Protein 2FUP (pdb70)

Solvent-accessible surface area: 7433 Å² total

Structure (mmCIF, N/CA/C/O backbone):
data_2FUP
#
_entry.id   2FUP
#
_cell.length_a   62.531
_cell.length_b   62.531
_cell.length_c   80.241
_cell.angle_alpha   90.000
_cell.angle_beta   90.000
_cell.angle_gamma   90.000
#
_symmetry.space_group_name_H-M   'P 43 21 2'
#
loop_
_entity.id
_entity.type
_entity.pdbx_description
1 polymer 'hypothetical protein PA3352'
2 non-polymer (4S)-2-METHYL-2,4-PENTANEDIOL
3 water water
#
loop_
_atom_site.group_PDB
_atom_site.id
_atom_site.type_symbol
_atom_site.label_atom_id
_atom_site.label_alt_id
_atom_site.label_comp_id
_atom_site.label_asym_id
_atom_site.label_entity_id
_atom_site.label_seq_id
_atom_site.pdbx_PDB_ins_code
_atom_site.Cartn_x
_atom_site.Cartn_y
_atom_site.Cartn_z
_atom_site.occupancy
_atom_site.B_iso_or_equiv
_atom_site.auth_seq_id
_atom_site.auth_comp_id
_atom_site.auth_asym_id
_atom_site.auth_atom_id
_atom_site.pdbx_PDB_model_num
ATOM 7 N N . PRO A 1 3 ? 40.108 75.442 40.796 1.00 40.29 2 PRO A N 1
ATOM 8 C CA . PRO A 1 3 ? 40.076 73.958 40.677 1.00 37.74 2 PRO A CA 1
ATOM 9 C C . PRO A 1 3 ? 41.221 73.408 39.836 1.00 31.55 2 PRO A C 1
ATOM 10 O O . PRO A 1 3 ? 41.333 73.803 38.666 1.00 33.49 2 PRO A O 1
ATOM 14 N N . ASP A 1 4 ? 42.102 72.587 40.457 1.00 25.70 3 ASP A N 1
ATOM 15 C CA . ASP A 1 4 ? 43.175 71.908 39.722 1.00 26.17 3 ASP A CA 1
ATOM 16 C C . ASP A 1 4 ? 43.533 70.509 40.257 1.00 24.18 3 ASP A C 1
ATOM 17 O O . ASP A 1 4 ? 44.675 70.081 40.165 1.00 26.49 3 ASP A O 1
ATOM 22 N N . SER A 1 5 ? 42.559 69.788 40.794 1.00 20.00 4 SER A N 1
ATOM 23 C CA . SER A 1 5 ? 42.803 68.418 41.180 1.00 20.04 4 SER A CA 1
ATOM 24 C C . SER A 1 5 ? 43.107 67.532 39.998 1.00 16.99 4 SER A C 1
ATOM 25 O O . SER A 1 5 ? 42.416 67.605 38.979 1.00 18.43 4 SER A O 1
ATOM 28 N N . PRO A 1 6 ? 44.126 66.679 40.155 1.00 16.64 5 PRO A N 1
ATOM 29 C CA . PRO A 1 6 ? 44.524 65.812 39.058 1.00 17.39 5 PRO A CA 1
ATOM 30 C C . PRO A 1 6 ? 43.626 64.611 38.855 1.00 19.26 5 PRO A C 1
ATOM 31 O O . PRO A 1 6 ? 43.859 63.846 37.886 1.00 18.00 5 PRO A O 1
ATOM 35 N N . THR A 1 7 ? 42.597 64.447 39.703 1.00 16.93 6 THR A N 1
ATOM 36 C CA . THR A 1 7 ? 41.906 63.131 39.669 1.00 16.46 6 THR A CA 1
ATOM 37 C C . THR A 1 7 ? 41.277 62.751 38.360 1.00 17.08 6 THR A C 1
ATOM 38 O O . THR A 1 7 ? 41.445 61.663 37.866 1.00 17.98 6 THR A O 1
ATOM 42 N N . LEU A 1 8 ? 40.514 63.651 37.752 1.00 16.62 7 LEU A N 1
ATOM 43 C CA . LEU A 1 8 ? 39.822 63.309 36.532 1.00 15.46 7 LEU A CA 1
ATOM 44 C C . LEU A 1 8 ? 40.799 62.993 35.416 1.00 17.05 7 LEU A C 1
ATOM 45 O O . LEU A 1 8 ? 40.609 61.992 34.667 1.00 17.37 7 LEU A O 1
ATOM 50 N N . LEU A 1 9 ? 41.827 63.822 35.276 1.00 17.68 8 LEU A N 1
ATOM 51 C CA . LEU A 1 9 ? 42.787 63.568 34.239 1.00 17.84 8 LEU A CA 1
ATOM 52 C C . LEU A 1 9 ? 43.517 62.257 34.472 1.00 18.01 8 LEU A C 1
ATOM 53 O O . LEU A 1 9 ? 43.785 61.521 33.523 1.00 19.71 8 LEU A O 1
ATOM 58 N N . ASP A 1 10 ? 43.788 61.912 35.720 1.00 17.75 9 ASP A N 1
ATOM 59 C CA . ASP A 1 10 ? 44.461 60.636 36.045 1.00 17.93 9 ASP A CA 1
ATOM 60 C C . ASP A 1 10 ? 43.569 59.494 35.644 1.00 20.38 9 ASP A C 1
ATOM 61 O O . ASP A 1 10 ? 44.038 58.493 35.101 1.00 18.97 9 ASP A O 1
ATOM 66 N N . LEU A 1 11 ? 42.266 59.621 35.895 1.00 18.31 10 LEU A N 1
ATOM 67 C CA . LEU A 1 11 ? 41.347 58.533 35.500 1.00 16.90 10 LEU A CA 1
ATOM 68 C C . LEU A 1 11 ? 41.311 58.336 34.007 1.00 18.03 10 LEU A C 1
ATOM 69 O O . LEU A 1 11 ? 41.271 57.218 33.505 1.00 19.35 10 LEU A O 1
ATOM 74 N N . PHE A 1 12 ? 41.306 59.419 33.260 1.00 17.42 11 PHE A N 1
ATOM 75 C CA . PHE A 1 12 ? 41.365 59.288 31.822 1.00 17.67 11 PHE A CA 1
ATOM 76 C C . PHE A 1 12 ? 42.672 58.645 31.400 1.00 20.46 11 PHE A C 1
ATOM 77 O O . PHE A 1 12 ? 42.656 57.793 30.510 1.00 19.37 11 PHE A O 1
ATOM 85 N N . ALA A 1 13 ? 43.794 59.083 31.961 1.00 19.39 12 ALA A N 1
ATOM 86 C CA . ALA A 1 13 ? 45.108 58.511 31.583 1.00 20.57 12 ALA A CA 1
ATOM 87 C C . ALA A 1 13 ? 45.125 57.015 31.876 1.00 19.72 12 ALA A C 1
ATOM 88 O O . ALA A 1 13 ? 45.564 56.219 31.061 1.00 20.37 12 ALA A O 1
ATOM 90 N N . GLU A 1 14 ? 44.674 56.627 33.046 1.00 18.62 13 GLU A N 1
ATOM 91 C CA . GLU A 1 14 ? 44.633 55.213 33.387 1.00 19.42 13 GLU A CA 1
ATOM 92 C C . GLU A 1 14 ? 43.753 54.427 32.427 1.00 20.16 13 GLU A C 1
ATOM 93 O O . GLU A 1 14 ? 44.130 53.362 31.940 1.00 19.12 13 GLU A O 1
ATOM 99 N N . ASP A 1 15 ? 42.602 54.987 32.083 1.00 18.07 14 ASP A N 1
ATOM 100 C CA A ASP A 1 15 ? 41.676 54.254 31.226 0.50 17.27 14 ASP A CA 1
ATOM 101 C CA B ASP A 1 15 ? 41.647 54.299 31.201 0.50 19.12 14 ASP A CA 1
ATOM 102 C C . ASP A 1 15 ? 42.153 54.157 29.792 1.00 18.28 14 ASP A C 1
ATOM 103 O O . ASP A 1 15 ? 41.897 53.146 29.129 1.00 19.40 14 ASP A O 1
ATOM 112 N N . ILE A 1 16 ? 42.848 55.168 29.279 1.00 17.64 15 ILE A N 1
ATOM 113 C CA . ILE A 1 16 ? 43.477 55.073 27.928 1.00 19.48 15 ILE A CA 1
ATOM 114 C C . ILE A 1 16 ? 44.478 53.881 27.912 1.00 18.56 15 ILE A C 1
ATOM 115 O O . ILE A 1 16 ? 44.513 53.081 26.986 1.00 19.78 15 ILE A O 1
ATOM 120 N N . GLY A 1 17 ? 45.259 53.762 28.976 1.00 18.84 16 GLY A N 1
ATOM 121 C CA . GLY A 1 17 ? 46.222 52.635 29.067 1.00 19.94 16 GLY A CA 1
ATOM 122 C C . GLY A 1 17 ? 45.448 51.343 29.080 1.00 18.93 16 GLY A C 1
ATOM 123 O O . GLY A 1 17 ? 45.840 50.396 28.401 1.00 20.67 16 GLY A O 1
ATOM 124 N N . HIS A 1 18 ? 44.415 51.255 29.919 1.00 18.25 17 HIS A N 1
ATOM 125 C CA A HIS A 1 18 ? 43.687 49.983 30.000 0.50 15.49 17 HIS A CA 1
ATOM 126 C CA B HIS A 1 18 ? 43.575 50.033 30.021 0.50 18.77 17 HIS A CA 1
ATOM 127 C C . HIS A 1 18 ? 42.938 49.665 28.696 1.00 17.06 17 HIS A C 1
ATOM 128 O O . HIS A 1 18 ? 42.866 48.497 28.319 1.00 18.67 17 HIS A O 1
ATOM 141 N N . ALA A 1 19 ? 42.367 50.665 28.031 1.00 17.20 18 ALA A N 1
ATOM 142 C CA . ALA A 1 19 ? 41.677 50.443 26.777 1.00 16.91 18 ALA A CA 1
ATOM 143 C C . ALA A 1 19 ? 42.645 50.018 25.689 1.00 18.66 18 ALA A C 1
ATOM 144 O O . ALA A 1 19 ? 42.338 49.165 24.892 1.00 18.75 18 ALA A O 1
ATOM 146 N N . ASN A 1 20 ? 43.825 50.622 25.643 1.00 17.35 19 ASN A N 1
ATOM 147 C CA . ASN A 1 20 ? 44.841 50.134 24.699 1.00 18.65 19 ASN A CA 1
ATOM 148 C C . ASN A 1 20 ? 45.202 48.660 24.985 1.00 18.52 19 ASN A C 1
ATOM 149 O O . ASN A 1 20 ? 45.304 47.871 24.045 1.00 20.23 19 ASN A O 1
ATOM 154 N N . GLN A 1 21 ? 45.390 48.321 26.256 1.00 18.70 20 GLN A N 1
ATOM 155 C CA . GLN A 1 21 ? 45.745 46.959 26.572 1.00 17.78 20 GLN A CA 1
ATOM 156 C C . GLN A 1 21 ? 44.593 46.027 26.175 1.00 17.82 20 GLN A C 1
ATOM 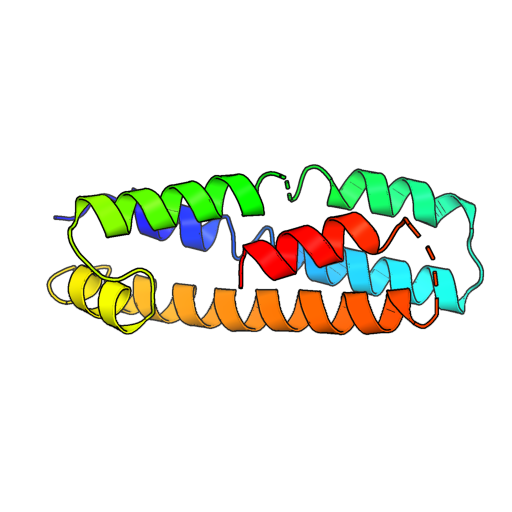157 O O . GLN A 1 21 ? 44.816 44.919 25.670 1.00 18.68 20 GLN A O 1
ATOM 168 N N . LEU A 1 22 ? 43.357 46.439 26.450 1.00 16.11 21 LEU A N 1
ATOM 169 C CA . LEU A 1 22 ? 42.182 45.613 26.086 1.00 16.76 21 LEU A CA 1
ATOM 170 C C . LEU A 1 22 ? 42.132 45.369 24.569 1.00 15.88 21 LEU A C 1
ATOM 171 O O . LEU A 1 22 ? 41.973 44.256 24.103 1.00 17.64 21 LEU A O 1
ATOM 176 N N . LEU A 1 23 ? 42.333 46.451 23.806 1.00 16.70 22 LEU A N 1
ATOM 177 C CA . LEU A 1 23 ? 42.289 46.330 22.350 1.00 15.93 22 LEU A CA 1
ATOM 178 C C . LEU A 1 23 ? 43.347 45.319 21.882 1.00 16.59 22 LEU A C 1
ATOM 179 O O . LEU A 1 23 ? 43.106 44.523 20.982 1.00 16.96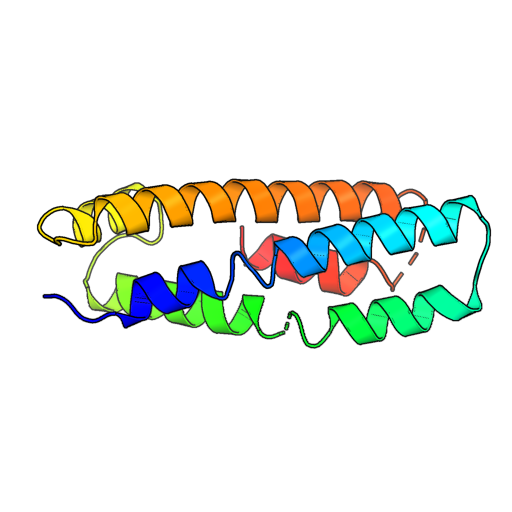 22 LEU A O 1
ATOM 184 N N . GLN A 1 24 ? 44.557 45.416 22.433 1.00 16.38 23 GLN A N 1
ATOM 185 C CA . GLN A 1 24 ? 45.614 44.487 22.078 1.00 15.36 23 GLN A CA 1
ATOM 186 C C . GLN A 1 24 ? 45.258 43.008 22.417 1.00 15.24 23 GLN A C 1
ATOM 187 O O . GLN A 1 24 ? 45.486 42.083 21.645 1.00 16.29 23 GLN A O 1
ATOM 193 N N . LEU A 1 25 ? 44.664 42.815 23.614 1.00 15.78 24 LEU A N 1
ATOM 194 C CA . LEU A 1 25 ? 44.209 41.471 23.966 1.00 16.72 24 LEU A CA 1
ATOM 195 C C . LEU A 1 25 ? 43.094 40.952 23.053 1.00 15.00 24 LEU A C 1
ATOM 196 O O . LEU A 1 25 ? 43.026 39.761 22.744 1.00 16.56 24 LEU A O 1
ATOM 201 N N . VAL A 1 26 ? 42.187 41.850 22.660 1.00 15.80 25 VAL A N 1
ATOM 202 C CA . VAL A 1 26 ? 41.155 41.431 21.697 1.00 15.09 25 VAL A CA 1
ATOM 203 C C . VAL A 1 26 ? 41.736 41.063 20.315 1.00 15.37 25 VAL A C 1
ATOM 204 O O . VAL A 1 26 ? 41.328 40.087 19.655 1.00 15.62 25 VAL A O 1
ATOM 208 N N . ASP A 1 27 ? 42.753 41.785 19.885 1.00 16.26 26 ASP A N 1
ATOM 209 C CA . ASP A 1 27 ? 43.435 41.453 18.644 1.00 16.25 26 ASP A CA 1
ATOM 210 C C . ASP A 1 27 ? 44.206 40.127 18.814 1.00 16.81 26 ASP A C 1
ATOM 211 O O . ASP A 1 27 ? 44.283 39.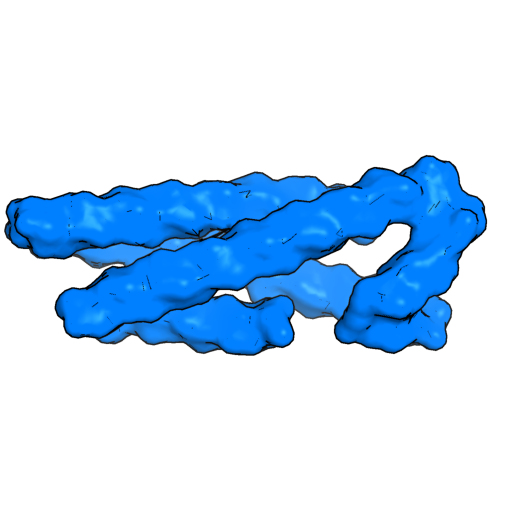275 17.894 1.00 15.86 26 ASP A O 1
ATOM 216 N N . GLU A 1 28 ? 44.813 39.924 19.995 1.00 16.03 27 GLU A N 1
ATOM 217 C CA . GLU A 1 28 ? 45.551 38.705 20.255 1.00 15.13 27 GLU A CA 1
ATOM 218 C C . GLU A 1 28 ? 44.551 37.506 20.175 1.00 14.63 27 GLU A C 1
ATOM 219 O O . GLU A 1 28 ? 44.849 36.415 19.677 1.00 13.79 27 GLU A O 1
ATOM 225 N N . GLU A 1 29 ? 43.372 37.719 20.766 1.00 14.66 28 GLU A N 1
ATOM 226 C CA . GLU A 1 29 ? 42.331 36.711 20.691 1.00 16.50 28 GLU A CA 1
ATOM 227 C C . GLU A 1 29 ? 41.846 36.403 19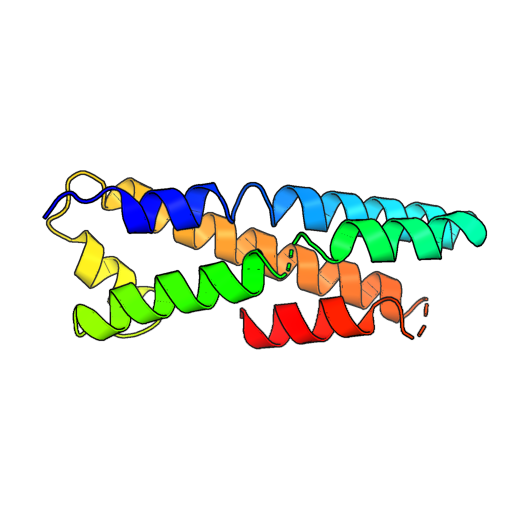.242 1.00 14.38 28 GLU A C 1
ATOM 228 O O . GLU A 1 29 ? 41.653 35.269 18.883 1.00 15.19 28 GLU A O 1
ATOM 234 N N . PHE A 1 30 ? 41.694 37.431 18.439 1.00 14.86 29 PHE A N 1
ATOM 235 C CA . PHE A 1 30 ? 41.403 37.275 17.007 1.00 15.56 29 PHE A CA 1
ATOM 236 C C . PHE A 1 30 ? 42.444 36.377 16.358 1.00 15.27 29 PHE A C 1
ATOM 237 O O . PHE A 1 30 ? 42.119 35.413 15.618 1.00 16.18 29 PHE A O 1
ATOM 245 N N . GLN A 1 31 ? 43.718 36.645 16.655 1.00 14.36 30 GLN A N 1
ATOM 246 C CA . GLN A 1 31 ? 44.774 35.813 16.058 1.00 15.11 30 GLN A CA 1
ATOM 247 C C . GLN A 1 31 ? 44.673 34.356 16.490 1.00 15.90 30 GLN A C 1
ATOM 248 O O . GLN A 1 31 ? 44.851 33.392 15.744 1.00 18.07 30 GLN A O 1
ATOM 254 N N . ALA A 1 32 ? 44.439 34.184 17.789 1.00 14.73 31 ALA A N 1
ATOM 255 C CA . ALA A 1 32 ? 44.243 32.851 18.310 1.00 15.32 31 ALA A CA 1
ATOM 256 C C . ALA A 1 32 ? 43.086 32.135 17.649 1.00 17.26 31 ALA A C 1
ATOM 257 O O . ALA A 1 32 ? 43.193 30.949 17.370 1.00 16.61 31 ALA A O 1
ATOM 259 N N . LEU A 1 33 ? 41.953 32.821 17.509 1.00 16.46 32 LEU A N 1
ATOM 260 C CA . LEU A 1 33 ? 40.793 32.222 16.830 1.00 19.92 32 LEU A CA 1
ATOM 261 C C . LEU A 1 33 ? 41.112 31.814 15.403 1.00 19.50 32 LEU A C 1
ATOM 262 O O . LEU A 1 33 ? 40.731 30.709 14.958 1.00 20.57 32 LEU A O 1
ATOM 267 N N . GLU A 1 34 ? 41.774 32.712 14.664 1.00 20.05 33 GLU A N 1
ATOM 268 C CA . GLU A 1 34 ? 42.178 32.403 13.264 1.00 21.60 33 GLU A CA 1
ATOM 269 C C . GLU A 1 34 ? 43.057 31.183 13.214 1.00 19.01 33 GLU A C 1
ATOM 270 O O . GLU A 1 34 ? 42.997 30.368 12.266 1.00 22.47 33 GLU A O 1
ATOM 276 N N . ARG A 1 35 ? 43.906 31.030 14.220 1.00 15.95 34 ARG A N 1
ATOM 277 C CA . ARG A 1 35 ? 44.884 29.987 14.197 1.00 15.04 34 ARG A CA 1
ATOM 278 C C . ARG A 1 35 ? 44.437 28.759 14.931 1.00 18.36 34 ARG A C 1
ATOM 279 O O . ARG A 1 35 ? 45.218 27.810 15.067 1.00 20.80 34 ARG A O 1
ATOM 287 N N . ARG A 1 36 ? 43.203 28.784 15.419 1.00 18.29 35 ARG A N 1
ATOM 288 C CA . ARG A 1 36 ? 42.646 27.613 16.115 1.00 22.33 35 ARG A CA 1
ATOM 289 C C . ARG A 1 36 ? 43.441 27.166 17.343 1.00 23.57 35 ARG A C 1
ATOM 290 O O . ARG A 1 36 ? 43.577 25.987 17.615 1.00 21.62 35 ARG A O 1
ATOM 293 N N . GLU A 1 37 ? 43.941 28.159 18.097 1.00 20.31 36 GLU A N 1
ATOM 294 C CA . GLU A 1 37 ? 44.667 27.932 19.356 1.00 21.03 36 GLU A CA 1
ATOM 295 C C . GLU A 1 37 ? 43.674 28.011 20.495 1.00 19.51 36 GLU A C 1
ATOM 296 O O . GLU A 1 37 ? 43.410 29.108 21.031 1.00 23.26 36 GLU A O 1
ATOM 302 N N . LEU A 1 38 ? 43.161 26.880 20.936 1.00 22.39 37 LEU A N 1
ATOM 303 C CA . LEU A 1 38 ? 42.112 26.868 21.960 1.00 24.87 37 LEU A CA 1
ATOM 304 C C . LEU A 1 38 ? 42.614 27.184 23.362 1.00 21.53 37 LEU A C 1
ATOM 305 O O . LEU A 1 38 ? 42.007 27.979 24.066 1.00 22.41 37 LEU A O 1
ATOM 308 N N . PRO A 1 39 ? 43.738 26.571 23.777 1.00 19.82 38 PRO A N 1
ATOM 309 C CA . PRO A 1 39 ? 44.111 26.791 25.202 1.00 20.83 38 PRO A CA 1
ATOM 310 C C . PRO A 1 39 ? 44.346 28.220 25.625 1.00 18.59 38 PRO A C 1
ATOM 311 O O . PRO A 1 39 ? 44.043 28.596 26.762 1.00 21.09 38 PRO A O 1
ATOM 315 N N . VAL A 1 40 ? 44.817 29.063 24.701 1.00 17.57 39 VAL A N 1
ATOM 316 C CA . VAL A 1 40 ? 45.124 30.432 25.033 1.00 16.04 39 VAL A CA 1
ATOM 317 C C . VAL A 1 40 ? 43.900 31.274 25.242 1.00 15.44 39 VAL A C 1
ATOM 318 O O . VAL A 1 40 ? 43.949 32.301 25.870 1.00 16.86 39 VAL A O 1
ATOM 322 N N . LEU A 1 41 ? 42.789 30.812 24.668 1.00 17.40 40 LEU A N 1
ATOM 323 C CA . LEU A 1 41 ? 41.581 31.658 24.758 1.00 16.79 40 LEU A CA 1
ATOM 324 C C . LEU A 1 41 ? 41.148 31.874 26.206 1.00 16.74 40 LEU A C 1
ATOM 325 O O . LEU A 1 41 ? 40.774 33.010 26.567 1.00 17.41 40 LEU A O 1
ATOM 330 N N . GLN A 1 42 ? 41.216 30.821 27.030 1.00 17.02 41 GLN A N 1
ATOM 331 C CA . GLN A 1 42 ? 40.901 30.992 28.458 1.00 19.53 41 GLN A CA 1
ATOM 332 C C . GLN A 1 42 ? 41.820 31.974 29.159 1.00 18.74 41 GLN A C 1
ATOM 333 O O . GLN A 1 42 ? 41.398 32.758 30.013 1.00 18.50 41 GLN A O 1
ATOM 339 N N . GLN A 1 43 ? 43.104 31.933 28.794 1.00 17.23 42 GLN A N 1
ATOM 340 C CA . GLN A 1 43 ? 44.092 32.801 29.420 1.00 17.12 42 GLN A CA 1
ATOM 341 C C . GLN A 1 43 ? 43.904 34.263 29.032 1.00 18.11 42 GLN A C 1
ATOM 342 O O . GLN A 1 43 ? 44.095 35.186 29.819 1.00 18.32 42 GLN A O 1
ATOM 348 N N . LEU A 1 44 ? 43.522 34.484 27.772 1.00 16.36 43 LEU A N 1
ATOM 349 C CA . LEU A 1 44 ? 43.216 35.830 27.307 1.00 15.25 43 LEU A CA 1
ATOM 350 C C . LEU A 1 44 ? 41.977 36.398 27.990 1.00 18.90 43 LEU A C 1
ATOM 351 O O . LEU A 1 44 ? 41.940 37.582 28.341 1.00 20.29 43 LEU A O 1
ATOM 356 N N . LEU A 1 45 ? 40.988 35.547 28.184 1.00 19.20 44 LEU A N 1
ATOM 357 C CA . LEU A 1 45 ? 39.801 35.978 29.027 1.00 21.32 44 LEU A CA 1
ATOM 358 C C . LEU A 1 45 ? 40.266 36.411 30.419 1.00 23.12 44 LEU A C 1
ATOM 359 O O . LEU A 1 45 ? 39.782 37.397 30.957 1.00 23.21 44 LEU A O 1
ATOM 364 N N . GLY A 1 46 ? 41.181 35.658 31.015 1.00 21.52 45 GLY A N 1
ATOM 365 C CA . GLY A 1 46 ? 41.680 35.954 32.368 1.00 22.18 45 GLY A CA 1
ATOM 366 C C . GLY A 1 46 ? 42.451 37.258 32.359 1.00 25.33 45 GLY A C 1
ATOM 367 O O . GLY A 1 46 ? 42.399 38.015 33.300 1.00 27.42 45 GLY A O 1
ATOM 368 N N . ALA A 1 47 ? 43.159 37.531 31.282 1.00 24.16 46 ALA A N 1
ATOM 369 C CA . ALA A 1 47 ? 43.889 38.770 31.175 1.00 23.81 46 ALA A CA 1
ATOM 370 C C . ALA A 1 47 ? 42.967 39.984 31.003 1.00 27.27 46 ALA A C 1
ATOM 371 O O . ALA A 1 47 ? 43.309 41.107 31.422 1.00 29.18 46 ALA A O 1
ATOM 373 N N . LYS A 1 48 ? 41.827 39.794 30.327 1.00 24.50 47 LYS A N 1
ATOM 374 C CA . LYS A 1 48 ? 40.868 40.894 30.061 1.00 25.45 47 LYS A CA 1
ATOM 375 C C . LYS A 1 48 ? 40.114 41.271 31.319 1.00 33.34 47 LYS A C 1
ATOM 376 O O . LYS A 1 48 ? 39.671 42.422 31.390 1.00 31.98 47 LYS A O 1
ATOM 382 N N . GLN A 1 49 ? 39.964 40.317 32.267 1.00 32.47 48 GLN A N 1
ATOM 383 C CA . GLN A 1 49 ? 39.140 40.538 33.488 1.00 35.11 48 GLN A CA 1
ATOM 384 C C . GLN A 1 49 ? 39.564 41.755 34.298 1.00 32.15 48 GLN A C 1
ATOM 385 O O . GLN A 1 49 ? 38.756 42.668 34.502 1.00 35.20 48 GLN A O 1
ATOM 391 N N . PRO A 1 50 ? 40.809 41.798 34.760 1.00 31.52 49 PRO A N 1
ATOM 392 C CA . PRO A 1 50 ? 41.143 42.986 35.561 1.00 32.74 49 PRO A CA 1
ATOM 393 C C . PRO A 1 50 ? 40.986 44.305 34.799 1.00 33.86 49 PRO A C 1
ATOM 394 O O . PRO A 1 50 ? 40.760 45.346 35.412 1.00 32.38 49 PRO A O 1
ATOM 398 N N . LEU A 1 51 ? 41.117 44.281 33.480 1.00 29.12 50 LEU A N 1
ATOM 399 C CA . LEU A 1 51 ? 41.019 45.516 32.719 1.00 25.86 50 LEU A CA 1
ATOM 400 C C . LEU A 1 51 ? 39.588 45.995 32.665 1.00 27.85 50 LEU A C 1
ATOM 401 O O . LEU A 1 51 ? 39.302 47.188 32.714 1.00 25.06 50 LEU A O 1
ATOM 414 N N . GLN A 1 53 ? 37.201 45.319 34.734 1.00 28.64 52 GLN A N 1
ATOM 415 C CA . GLN A 1 53 ? 36.850 45.787 36.098 1.00 25.52 52 GLN A CA 1
ATOM 416 C C . GLN A 1 53 ? 37.352 47.205 36.328 1.00 25.58 52 GLN A C 1
ATOM 417 O O . GLN A 1 53 ? 36.612 48.088 36.870 1.00 22.66 52 GLN A O 1
ATOM 419 N N . GLN A 1 54 ? 38.604 47.448 35.959 1.00 23.06 53 GLN A N 1
ATOM 420 C CA . GLN A 1 54 ? 39.187 48.754 36.124 1.00 22.94 53 GLN A CA 1
ATOM 421 C C . GLN A 1 54 ? 38.457 49.744 35.248 1.00 21.73 53 GLN A C 1
ATOM 422 O O . GLN A 1 54 ? 38.173 50.880 35.672 1.00 22.33 53 GLN A O 1
ATOM 428 N N . LEU A 1 55 ? 38.172 49.409 33.993 1.00 20.81 54 LEU A N 1
ATOM 429 C CA . LEU A 1 55 ? 37.423 50.349 33.142 1.00 19.73 54 LEU A CA 1
ATOM 430 C C . LEU A 1 55 ? 36.002 50.708 33.696 1.00 17.94 54 LEU A C 1
ATOM 431 O O . LEU A 1 55 ? 35.538 51.850 33.615 1.00 21.48 54 LEU A O 1
ATOM 436 N N . GLU A 1 56 ? 35.339 49.680 34.220 1.00 21.39 55 GLU A N 1
ATOM 437 C CA . GLU A 1 56 ? 34.004 49.856 34.822 1.00 22.97 55 GLU A CA 1
ATOM 438 C C . GLU A 1 56 ? 34.087 50.814 36.036 1.00 17.47 55 GLU A C 1
ATOM 439 O O . GLU A 1 56 ? 33.314 51.774 36.138 1.00 19.71 55 GLU A O 1
ATOM 445 N N . ARG A 1 57 ? 34.996 50.486 36.920 1.00 18.97 56 ARG A N 1
ATOM 446 C CA . ARG A 1 57 ? 35.198 51.311 38.141 1.00 15.67 56 ARG A CA 1
ATOM 447 C C . ARG A 1 57 ? 35.608 52.728 37.760 1.00 17.69 56 ARG A C 1
ATOM 448 O O . ARG A 1 57 ? 35.076 53.754 38.269 1.00 18.82 56 ARG A O 1
ATOM 456 N N . ASN A 1 58 ? 36.515 52.872 36.814 1.00 17.23 57 ASN A N 1
ATOM 457 C CA . ASN A 1 58 ? 36.997 54.179 36.503 1.00 16.93 57 ASN A CA 1
ATOM 458 C C . ASN A 1 58 ? 35.898 54.952 35.761 1.00 18.91 57 ASN A C 1
ATOM 459 O O . ASN A 1 58 ? 35.793 56.180 35.947 1.00 19.71 57 ASN A O 1
ATOM 464 N N . GLY A 1 59 ? 35.049 54.290 34.942 1.00 17.80 58 GLY A N 1
ATOM 465 C CA . GLY A 1 59 ? 33.940 55.005 34.391 1.00 20.81 58 GLY A CA 1
ATOM 466 C C . GLY A 1 59 ? 33.005 55.577 35.415 1.00 17.20 58 GLY A C 1
ATOM 467 O O . GLY A 1 59 ? 32.460 56.670 35.242 1.00 18.70 58 GLY A O 1
ATOM 468 N N . ARG A 1 60 ? 32.751 54.754 36.424 1.00 17.10 59 ARG A N 1
ATOM 469 C CA . ARG A 1 60 ? 31.877 55.193 37.528 1.00 16.51 59 ARG A CA 1
ATOM 470 C C . ARG A 1 60 ? 32.503 56.347 38.274 1.00 16.54 59 ARG A C 1
ATOM 471 O O . ARG A 1 60 ? 31.770 57.222 38.777 1.00 16.75 59 ARG A O 1
ATOM 479 N N . ALA A 1 61 ? 33.825 56.352 38.391 1.00 17.22 60 ALA A N 1
ATOM 480 C CA . ALA A 1 61 ? 34.544 57.447 39.085 1.00 15.64 60 ALA A CA 1
ATOM 481 C C . ALA A 1 61 ? 34.403 58.723 38.285 1.00 16.82 60 ALA A C 1
ATOM 482 O O . ALA A 1 61 ? 34.089 59.787 38.831 1.00 18.43 60 ALA A O 1
ATOM 484 N N . ARG A 1 62 ? 34.674 58.640 36.964 1.00 17.34 61 ARG A N 1
ATOM 485 C CA . ARG A 1 62 ? 34.553 59.845 36.135 1.00 19.28 61 ARG A CA 1
ATOM 486 C C . ARG A 1 62 ? 33.123 60.396 36.162 1.00 16.90 61 ARG A C 1
ATOM 487 O O . ARG A 1 62 ? 32.880 61.624 36.240 1.00 18.51 61 ARG A O 1
ATOM 501 N N . ALA A 1 63 ? 32.139 59.485 36.089 1.00 18.20 62 ALA A N 1
ATOM 502 C CA . ALA A 1 63 ? 30.728 59.908 36.101 1.00 17.62 62 ALA A CA 1
ATOM 503 C C . ALA A 1 63 ? 30.411 60.629 37.423 1.00 17.34 62 ALA A C 1
ATOM 504 O O . ALA A 1 63 ? 29.685 61.649 37.433 1.00 19.31 62 ALA A O 1
ATOM 506 N N . GLU A 1 64 ? 30.937 60.092 38.557 1.00 16.69 63 GLU A N 1
ATOM 507 C CA . GLU A 1 64 ? 30.671 60.696 39.851 1.00 16.34 63 GLU A CA 1
ATOM 508 C C . GLU A 1 64 ? 31.287 62.090 39.979 1.00 16.34 63 GLU A C 1
ATOM 509 O O . GLU A 1 64 ? 30.669 63.012 40.517 1.00 17.76 63 GLU A O 1
ATOM 515 N N . ILE A 1 65 ? 32.488 62.274 39.433 1.00 16.87 64 ILE A N 1
ATOM 516 C CA . ILE A 1 65 ? 33.115 63.563 39.472 1.00 17.41 64 ILE A CA 1
ATOM 517 C C . ILE A 1 65 ? 32.239 64.550 38.697 1.00 16.69 64 ILE A C 1
ATOM 518 O O . ILE A 1 65 ? 32.007 65.696 39.146 1.00 18.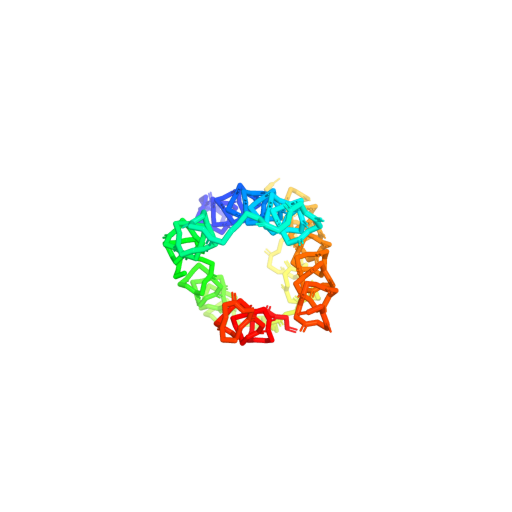87 64 ILE A O 1
ATOM 523 N N . LEU A 1 66 ? 31.827 64.193 37.483 1.00 18.50 65 LEU A N 1
ATOM 524 C CA . LEU A 1 66 ? 31.027 65.125 36.703 1.00 17.61 65 LEU A CA 1
ATOM 525 C C . LEU A 1 66 ? 29.662 65.392 37.342 1.00 17.71 65 LEU A C 1
ATOM 526 O O . LEU A 1 66 ? 29.203 66.551 37.378 1.00 18.80 65 LEU A O 1
ATOM 531 N N . ARG A 1 67 ? 29.030 64.349 37.877 1.00 18.30 66 ARG A N 1
ATOM 532 C CA . ARG A 1 67 ? 27.747 64.538 38.513 1.00 17.86 66 ARG A CA 1
ATOM 533 C C . ARG A 1 67 ? 27.811 65.495 39.714 1.00 17.74 66 ARG A C 1
ATOM 534 O O . ARG A 1 67 ? 26.954 66.372 39.859 1.00 19.98 66 ARG A O 1
ATOM 542 N N . GLU A 1 68 ? 28.851 65.341 40.532 1.00 17.50 67 GLU A N 1
ATOM 543 C CA . GLU A 1 68 ? 29.019 66.185 41.696 1.00 18.70 67 GLU A CA 1
ATOM 544 C C . GLU A 1 68 ? 29.316 67.598 41.280 1.00 20.63 67 GLU A C 1
ATOM 545 O O . GLU A 1 68 ? 28.954 68.538 42.002 1.00 21.03 67 GLU A O 1
ATOM 551 N N . ALA A 1 69 ? 29.922 67.810 40.109 1.00 19.14 68 ALA A N 1
ATOM 552 C CA . ALA A 1 69 ? 30.213 69.169 39.605 1.00 19.73 68 ALA A CA 1
ATOM 553 C C . ALA A 1 69 ? 28.942 69.760 38.991 1.00 20.69 68 ALA A C 1
ATOM 554 O O . ALA A 1 69 ? 28.965 70.909 38.582 1.00 25.74 68 ALA A O 1
ATOM 556 N N . GLY A 1 70 ? 27.887 68.999 38.858 1.00 20.44 69 GLY A N 1
ATOM 557 C CA . GLY A 1 70 ? 26.633 69.503 38.329 1.00 20.11 69 GLY A CA 1
ATOM 558 C C . GLY A 1 70 ? 26.588 69.638 36.836 1.00 25.29 69 GLY A C 1
ATOM 559 O O . GLY A 1 70 ? 25.803 70.445 36.329 1.00 24.62 69 GLY A O 1
ATOM 560 N N . VAL A 1 71 ? 27.443 68.879 36.137 1.00 21.92 70 VAL A N 1
ATOM 561 C CA . VAL A 1 71 ? 27.438 68.884 34.686 1.00 19.82 70 VAL A CA 1
ATOM 562 C C . VAL A 1 71 ? 26.915 67.564 34.079 1.00 21.29 70 VAL A C 1
ATOM 563 O O . VAL A 1 71 ? 26.881 66.528 34.734 1.00 22.25 70 VAL A O 1
ATOM 567 N N . SER A 1 72 ? 26.497 67.581 32.798 1.00 20.59 71 SER A N 1
ATOM 568 C CA . SER A 1 72 ? 25.976 66.405 32.143 1.00 21.91 71 SER A CA 1
ATOM 569 C C . SER A 1 72 ? 27.064 65.388 31.866 1.00 18.38 71 SER A C 1
ATOM 570 O O . SER A 1 72 ? 28.231 65.725 31.757 1.00 18.27 71 SER A O 1
ATOM 573 N N . LEU A 1 73 ? 26.682 64.104 31.756 1.00 20.02 72 LEU A N 1
ATOM 574 C CA . LEU A 1 73 ? 27.643 63.003 31.654 1.00 21.47 72 LEU A CA 1
ATOM 575 C C . LEU A 1 73 ? 27.869 62.730 30.182 1.00 21.94 72 LEU A C 1
ATOM 576 O O . LEU A 1 73 ? 27.418 61.733 29.631 1.00 23.53 72 LEU A O 1
ATOM 581 N N . ASP A 1 74 ? 28.473 63.721 29.541 1.00 19.76 73 ASP A N 1
ATOM 582 C CA . ASP A 1 74 ? 28.684 63.678 28.100 1.00 18.77 73 ASP A CA 1
ATOM 583 C C . ASP A 1 74 ? 29.762 64.733 27.779 1.00 19.14 73 ASP A C 1
ATOM 584 O O . ASP A 1 74 ? 30.293 65.382 28.669 1.00 18.46 73 ASP A O 1
ATOM 589 N N . ARG A 1 75 ? 30.093 64.883 26.493 1.00 19.09 74 ARG A N 1
ATOM 590 C CA . ARG A 1 75 ? 31.198 65.747 26.121 1.00 18.68 74 ARG A CA 1
ATOM 591 C C . ARG A 1 75 ? 30.892 67.229 26.431 1.00 18.61 74 ARG A C 1
ATOM 592 O O . ARG A 1 75 ? 31.777 67.974 26.821 1.00 20.32 74 ARG A O 1
ATOM 600 N N . GLU A 1 76 ? 29.654 67.641 26.301 1.00 18.81 75 GLU A N 1
ATOM 601 C CA . GLU A 1 76 ? 29.337 68.986 26.654 1.00 18.85 75 GLU A CA 1
ATOM 602 C C . GLU A 1 76 ? 29.541 69.261 28.162 1.00 17.18 75 GLU A C 1
ATOM 603 O O . GLU A 1 76 ? 29.976 70.346 28.522 1.00 20.31 75 GLU A O 1
ATOM 609 N N . GLY A 1 77 ? 29.180 68.297 29.018 1.00 17.03 76 GLY A N 1
ATOM 610 C CA . GLY A 1 77 ? 29.424 68.409 30.448 1.00 18.86 76 GLY A CA 1
ATOM 611 C C . GLY A 1 77 ? 30.899 68.444 30.767 1.00 19.83 76 GLY A C 1
ATOM 612 O O . GLY A 1 77 ? 31.379 69.291 31.568 1.00 20.13 76 GLY A O 1
ATOM 613 N N . LEU A 1 78 ? 31.654 67.532 30.145 1.00 18.13 77 LEU A N 1
ATOM 614 C CA . LEU A 1 78 ? 33.120 67.562 30.334 1.00 17.65 77 LEU A CA 1
ATOM 615 C C . LEU A 1 78 ? 33.656 68.914 29.915 1.00 19.31 77 LEU A C 1
ATOM 616 O O . LEU A 1 78 ? 34.556 69.438 30.587 1.00 20.34 77 LEU A O 1
ATOM 621 N N . ALA A 1 79 ? 33.208 69.417 28.770 1.00 18.88 78 ALA A N 1
ATOM 622 C CA . ALA A 1 79 ? 33.694 70.733 28.328 1.00 18.43 78 ALA A CA 1
ATOM 623 C C . ALA A 1 79 ? 33.385 71.847 29.276 1.00 19.56 78 ALA A C 1
ATOM 624 O O . ALA A 1 79 ? 34.197 72.783 29.506 1.00 20.47 78 ALA A O 1
ATOM 626 N N . ARG A 1 80 ? 32.217 71.802 29.894 1.00 18.59 79 ARG A N 1
ATOM 627 C CA . ARG A 1 80 ? 31.885 72.774 30.933 1.00 19.70 79 ARG A CA 1
ATOM 628 C C . ARG A 1 80 ? 32.789 72.662 32.160 1.00 20.48 79 ARG A C 1
ATOM 629 O O . ARG A 1 80 ? 33.267 73.633 32.711 1.00 22.30 79 ARG A O 1
ATOM 637 N N . TYR A 1 81 ? 33.008 71.423 32.573 1.00 19.69 80 TYR A N 1
ATOM 638 C CA . TYR A 1 81 ? 33.941 71.173 33.664 1.00 20.45 80 TYR A CA 1
ATOM 639 C C . TYR A 1 81 ? 35.337 71.726 33.348 1.00 20.43 80 TYR A C 1
ATOM 640 O O . TYR A 1 81 ? 36.004 72.276 34.227 1.00 21.69 80 TYR A O 1
ATOM 649 N N . ALA A 1 82 ? 35.773 71.505 32.129 1.00 19.31 81 ALA A N 1
ATOM 650 C CA . ALA A 1 82 ? 37.110 71.842 31.676 1.00 18.32 81 ALA A CA 1
ATOM 651 C C . ALA A 1 82 ? 37.365 73.332 31.437 1.00 21.62 81 ALA A C 1
ATOM 652 O O . ALA A 1 82 ? 38.531 73.759 31.356 1.00 22.14 81 ALA A O 1
ATOM 654 N N . ARG A 1 83 ? 36.286 74.065 31.217 1.00 22.48 82 ARG A N 1
ATOM 655 C CA . ARG A 1 83 ? 36.359 75.395 30.615 1.00 26.29 82 ARG A CA 1
ATOM 656 C C . ARG A 1 83 ? 37.386 76.302 31.271 1.00 22.36 82 ARG A C 1
ATOM 657 O O . ARG A 1 83 ? 38.138 76.972 30.546 1.00 26.08 82 ARG A O 1
ATOM 662 N N . GLU A 1 84 ? 37.372 76.388 32.584 1.00 23.01 83 GLU A N 1
ATOM 663 C CA . GLU A 1 84 ? 38.299 77.295 33.284 1.00 24.09 83 GLU A CA 1
ATOM 664 C C . GLU A 1 84 ? 39.512 76.573 33.897 1.00 26.05 83 GLU A C 1
ATOM 665 O O . GLU A 1 84 ? 40.220 77.149 34.755 1.00 28.59 83 GLU A O 1
ATOM 669 N N . ARG A 1 85 ? 39.753 75.320 33.513 1.00 20.52 84 ARG A N 1
ATOM 670 C CA . ARG A 1 85 ? 40.850 74.560 34.110 1.00 18.60 84 ARG A CA 1
ATOM 671 C C . ARG A 1 85 ? 42.065 74.579 33.199 1.00 18.03 84 ARG A C 1
ATOM 672 O O . ARG A 1 85 ? 41.953 74.447 31.972 1.00 18.74 84 ARG A O 1
ATOM 680 N N . ALA A 1 86 ? 43.240 74.723 33.824 1.00 18.11 85 ALA A N 1
ATOM 681 C CA . ALA A 1 86 ? 44.486 74.667 33.094 1.00 19.10 85 ALA A CA 1
ATOM 682 C C . ALA A 1 86 ? 44.651 73.334 32.390 1.00 20.07 85 ALA A C 1
ATOM 683 O O . ALA A 1 86 ? 45.243 73.320 31.316 1.00 20.57 85 ALA A O 1
ATOM 685 N N . ASP A 1 87 ? 44.092 72.257 32.946 1.00 17.40 86 ASP A N 1
ATOM 686 C CA . ASP A 1 87 ? 44.236 70.950 32.376 1.00 18.17 86 ASP A CA 1
ATOM 687 C C . ASP A 1 87 ? 43.075 70.652 31.410 1.00 19.99 86 ASP A C 1
ATOM 688 O O . ASP A 1 87 ? 42.939 69.539 30.925 1.00 18.13 86 ASP A O 1
ATOM 693 N N . GLY A 1 88 ? 42.247 71.646 31.101 1.00 17.99 87 GLY A N 1
ATOM 694 C CA . GLY A 1 88 ? 40.994 71.406 30.384 1.00 17.26 87 GLY A CA 1
ATOM 695 C C . GLY A 1 88 ? 41.181 70.863 28.970 1.00 18.34 87 GLY A C 1
ATOM 696 O O . GLY A 1 88 ? 40.425 69.968 28.536 1.00 18.16 87 GLY A O 1
ATOM 697 N N . ALA A 1 89 ? 42.141 71.425 28.255 1.00 19.59 88 ALA A N 1
ATOM 698 C CA . ALA A 1 89 ? 42.329 70.951 26.874 1.00 17.95 88 ALA A CA 1
ATOM 699 C C . ALA A 1 89 ? 42.791 69.499 26.879 1.00 19.94 88 ALA A C 1
ATOM 700 O O . ALA A 1 89 ? 42.368 68.682 26.039 1.00 20.53 88 ALA A O 1
ATOM 702 N N . GLU A 1 90 ? 43.642 69.137 27.847 1.00 18.78 89 GLU A N 1
ATOM 703 C CA . GLU A 1 90 ? 44.060 67.775 27.964 1.00 18.66 89 GLU A CA 1
ATOM 704 C C . GLU A 1 90 ? 42.889 66.901 28.362 1.00 18.66 89 GLU A C 1
ATOM 705 O O . GLU A 1 90 ? 42.799 65.757 27.871 1.00 20.33 89 GLU A O 1
ATOM 711 N N . LEU A 1 91 ? 42.026 67.313 29.314 1.00 18.01 90 LEU A N 1
ATOM 712 C CA . LEU A 1 91 ? 40.834 66.527 29.628 1.00 17.68 90 LEU A CA 1
ATOM 713 C C . LEU A 1 91 ? 40.035 66.166 28.375 1.00 17.32 90 LEU A C 1
ATOM 714 O O . LEU A 1 91 ? 39.592 65.027 28.199 1.00 19.00 90 LEU A O 1
ATOM 719 N N . LEU A 1 92 ? 39.756 67.198 27.596 1.00 18.11 91 LEU A N 1
ATOM 720 C CA . LEU A 1 92 ? 38.931 67.003 26.388 1.00 18.19 91 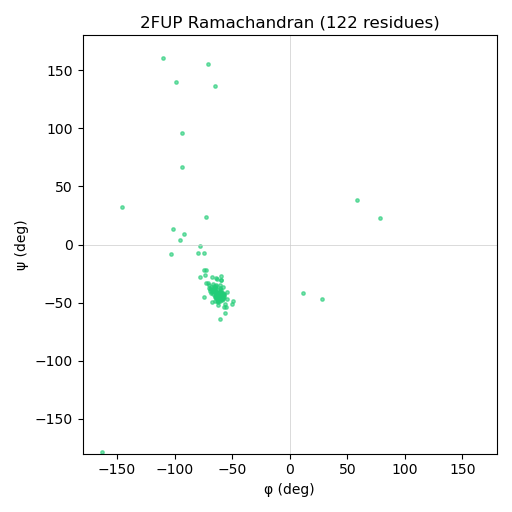LEU A CA 1
ATOM 721 C C . LEU A 1 92 ? 39.642 66.058 25.390 1.00 18.94 91 LEU A C 1
ATOM 722 O O . LEU A 1 92 ? 39.002 65.143 24.843 1.00 20.18 91 LEU A O 1
ATOM 727 N N . ALA A 1 93 ? 40.927 66.257 25.128 1.00 18.59 92 ALA A N 1
ATOM 728 C CA . ALA A 1 93 ? 41.672 65.454 24.201 1.00 18.15 92 ALA A CA 1
ATOM 729 C C . ALA A 1 93 ? 41.673 63.989 24.667 1.00 17.68 92 ALA A C 1
ATOM 730 O O . ALA A 1 93 ? 41.508 63.032 23.886 1.00 18.60 92 ALA A O 1
ATOM 732 N N . ARG A 1 94 ? 41.937 63.777 25.963 1.00 17.43 93 ARG A N 1
ATOM 733 C CA . ARG A 1 94 ? 41.952 62.403 26.494 1.00 18.35 93 ARG A CA 1
ATOM 734 C C . ARG A 1 94 ? 40.554 61.781 26.486 1.00 17.49 93 ARG A C 1
ATOM 735 O O . ARG A 1 94 ? 40.416 60.606 26.196 1.00 19.75 93 ARG A O 1
ATOM 743 N N . GLY A 1 95 ? 39.524 62.544 26.837 1.00 17.64 94 GLY A N 1
ATOM 744 C CA . GLY A 1 95 ? 38.190 62.009 26.779 1.00 17.96 94 GLY A CA 1
ATOM 745 C C . GLY A 1 95 ? 37.877 61.538 25.375 1.00 17.29 94 GLY A C 1
ATOM 746 O O . GLY A 1 95 ? 37.246 60.510 25.159 1.00 18.60 94 GLY A O 1
ATOM 747 N N . ASP A 1 96 ? 38.251 62.313 24.345 1.00 16.82 95 ASP A N 1
ATOM 748 C CA . ASP A 1 96 ? 37.932 61.960 22.965 1.00 17.11 95 ASP A CA 1
ATOM 749 C C . ASP A 1 96 ? 38.738 60.727 22.504 1.00 18.58 95 ASP A C 1
ATOM 750 O O . ASP A 1 96 ? 38.249 59.902 21.753 1.00 21.07 95 ASP A O 1
ATOM 755 N N . GLU A 1 97 ? 39.991 60.656 22.936 1.00 16.44 96 GLU A N 1
ATOM 756 C CA . GLU A 1 97 ? 40.793 59.480 22.633 1.00 17.52 96 GLU A CA 1
ATOM 757 C C . GLU A 1 97 ? 40.220 58.225 23.272 1.00 17.61 96 GLU A C 1
ATOM 758 O O . GLU A 1 97 ? 40.200 57.155 22.681 1.00 18.60 96 GLU A O 1
ATOM 764 N N . LEU A 1 98 ? 39.841 58.324 24.539 1.00 17.01 97 LEU A N 1
ATOM 765 C CA . LEU A 1 98 ? 39.180 57.198 25.189 1.00 17.15 97 LEU A CA 1
ATOM 766 C C . LEU A 1 98 ? 37.932 56.786 24.486 1.00 17.24 97 LEU A C 1
ATOM 767 O O . LEU A 1 98 ? 37.692 55.599 24.283 1.00 18.23 97 LEU A O 1
ATOM 772 N N . GLY A 1 99 ? 37.084 57.742 24.063 1.00 17.28 98 GLY A N 1
ATOM 773 C CA . GLY A 1 99 ? 35.887 57.351 23.353 1.00 18.21 98 GLY A CA 1
ATOM 774 C C . GLY A 1 99 ? 36.202 56.588 22.084 1.00 17.86 98 GLY A C 1
ATOM 775 O O . GLY A 1 99 ? 35.565 55.573 21.766 1.00 18.01 98 GLY A O 1
ATOM 776 N N . GLU A 1 100 ? 37.251 56.993 21.330 1.00 18.55 99 GLU A N 1
ATOM 777 C CA . GLU A 1 100 ? 37.613 56.266 20.131 1.00 17.96 99 GLU A CA 1
ATOM 778 C C . GLU A 1 100 ? 38.094 54.853 20.494 1.00 20.50 99 GLU A C 1
ATOM 779 O O . GLU A 1 100 ? 37.692 53.897 19.844 1.00 18.47 99 GLU A O 1
ATOM 785 N N . LEU A 1 101 ? 38.928 54.758 21.521 1.00 18.89 100 LEU A N 1
ATOM 786 C CA . LEU A 1 101 ? 39.481 53.434 21.881 1.00 17.12 100 LEU A CA 1
ATOM 787 C C . LEU A 1 101 ? 38.385 52.499 22.350 1.00 19.60 100 LEU A C 1
ATOM 788 O O . LEU A 1 101 ? 38.425 51.317 22.029 1.00 19.25 100 LEU A O 1
ATOM 793 N N . LEU A 1 102 ? 37.428 52.996 23.120 1.00 18.24 101 LEU A N 1
ATOM 794 C CA . LEU A 1 102 ? 36.341 52.111 23.597 1.00 18.27 101 LEU A CA 1
ATOM 795 C C . LEU A 1 102 ? 35.510 51.618 22.431 1.00 21.00 101 LEU A C 1
ATOM 796 O O . LEU A 1 102 ? 35.061 50.455 22.364 1.00 20.33 101 LEU A O 1
ATOM 801 N N . GLU A 1 103 ? 35.293 52.481 21.437 1.00 20.27 102 GLU A N 1
ATOM 802 C CA . GLU A 1 103 ? 34.540 52.074 20.292 1.00 21.63 102 GLU A CA 1
ATOM 803 C C . GLU A 1 103 ? 35.345 51.019 19.491 1.00 19.54 102 GLU A C 1
ATOM 804 O O . GLU A 1 103 ? 34.782 50.008 18.991 1.00 21.85 102 GLU A O 1
ATOM 810 N N . ARG A 1 104 ? 36.654 51.222 19.328 1.00 19.69 103 ARG A N 1
ATOM 811 C CA . ARG A 1 104 ? 37.484 50.247 18.661 1.00 18.95 103 ARG A CA 1
ATOM 812 C C . ARG A 1 104 ? 37.427 48.896 19.383 1.00 21.42 103 ARG A C 1
ATOM 813 O O . ARG A 1 104 ? 37.341 47.845 18.723 1.00 20.60 103 ARG A O 1
ATOM 821 N N . CYS A 1 105 ? 37.524 48.918 20.703 1.00 21.61 104 CYS A N 1
ATOM 822 C CA . CYS A 1 105 ? 37.409 47.661 21.476 1.00 19.26 104 CYS A CA 1
ATOM 823 C C . CYS A 1 105 ? 36.061 46.995 21.196 1.00 21.92 104 CYS A C 1
ATOM 824 O O . CYS A 1 105 ? 35.991 45.777 20.993 1.00 22.06 104 CYS A O 1
ATOM 827 N N . GLN A 1 106 ? 34.996 47.770 21.233 1.00 22.12 105 GLN A N 1
ATOM 828 C CA . GLN A 1 106 ? 33.661 47.189 21.036 1.00 24.64 105 GLN A CA 1
ATOM 829 C C . GLN A 1 106 ? 33.537 46.541 19.708 1.00 23.62 105 GLN A C 1
ATOM 830 O O . GLN A 1 106 ? 33.028 45.392 19.610 1.00 23.71 105 GLN A O 1
ATOM 836 N N . GLN A 1 107 ? 34.008 47.201 18.649 1.00 21.27 106 GLN A N 1
ATOM 837 C CA . GLN A 1 107 ? 33.926 46.653 17.319 1.00 26.52 106 GLN A CA 1
ATOM 838 C C . GLN A 1 107 ? 34.762 45.363 17.167 1.00 21.41 106 GLN A C 1
ATOM 839 O O . GLN A 1 107 ? 34.357 44.414 16.528 1.00 23.49 106 GLN A O 1
ATOM 850 N N . ALA A 1 108 ? 35.969 45.400 17.726 1.00 18.81 107 ALA A N 1
ATOM 851 C CA . ALA A 1 108 ? 36.882 44.287 17.558 1.00 20.60 107 ALA A CA 1
ATOM 852 C C . ALA A 1 108 ? 36.325 43.093 18.307 1.00 20.20 107 ALA A C 1
ATOM 853 O O . ALA A 1 108 ? 36.474 41.938 17.864 1.00 20.54 107 ALA A O 1
ATOM 855 N N . ASN A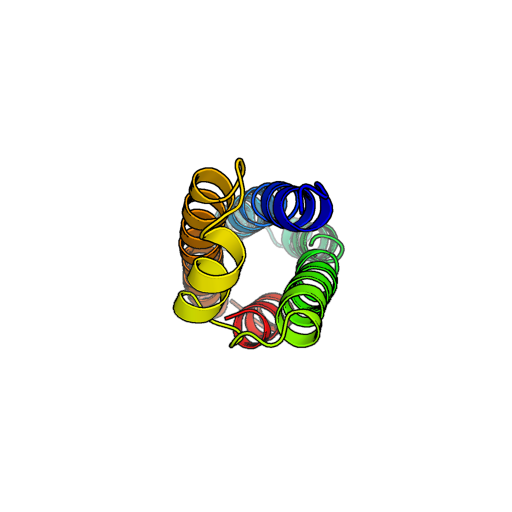 1 109 ? 35.712 43.338 19.430 1.00 22.17 108 ASN A N 1
ATOM 856 C CA . ASN A 1 109 ? 35.125 42.242 20.166 1.00 25.37 108 ASN A CA 1
ATOM 857 C C . ASN A 1 109 ? 33.926 41.659 19.451 1.00 29.12 108 ASN 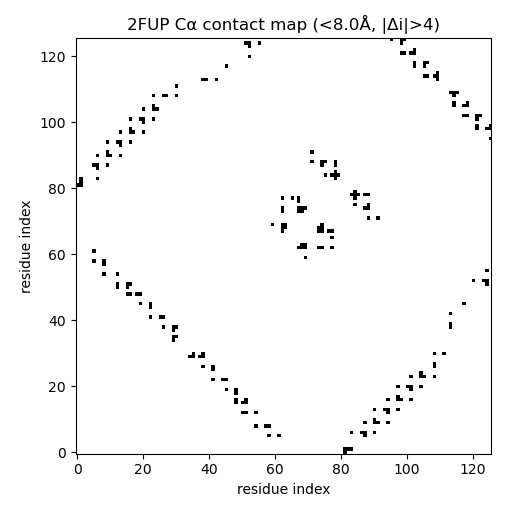A C 1
ATOM 858 O O . ASN A 1 109 ? 33.767 40.423 19.357 1.00 25.12 108 ASN A O 1
ATOM 863 N N . LEU A 1 110 ? 33.112 42.523 18.861 1.00 27.14 109 LEU A N 1
ATOM 864 C CA . LEU A 1 110 ? 32.013 42.009 18.048 1.00 27.58 109 LEU A CA 1
ATOM 865 C C . LEU A 1 110 ? 32.516 41.166 16.889 1.00 26.27 109 LEU A C 1
ATOM 866 O O . LEU A 1 110 ? 31.933 40.104 16.549 1.00 25.76 109 LEU A O 1
ATOM 871 N N . ARG A 1 111 ? 33.572 41.592 16.227 1.00 23.73 110 ARG A N 1
ATOM 872 C CA . ARG A 1 111 ? 34.154 40.780 15.170 1.00 25.78 110 ARG A CA 1
ATOM 873 C C . ARG A 1 111 ? 34.576 39.387 15.696 1.00 27.10 110 ARG A C 1
ATOM 874 O O . ARG A 1 111 ? 34.318 38.370 15.047 1.00 26.45 110 ARG A O 1
ATOM 882 N N . ASN A 1 112 ? 35.213 39.328 16.853 1.00 24.18 111 ASN A N 1
ATOM 883 C CA . ASN A 1 112 ? 35.596 38.038 17.457 1.00 24.82 111 ASN A CA 1
ATOM 884 C C . ASN A 1 112 ? 34.383 37.171 17.801 1.00 27.21 111 ASN A C 1
ATOM 885 O O . ASN A 1 112 ? 34.384 35.965 17.501 1.00 26.13 111 ASN A O 1
ATOM 890 N N . GLY A 1 113 ? 33.393 37.780 18.468 1.00 31.00 112 GLY A N 1
ATOM 891 C CA . GLY A 1 113 ? 32.136 37.112 18.857 1.00 34.75 112 GLY A CA 1
ATOM 892 C C . GLY A 1 113 ? 31.427 36.463 17.690 1.00 37.18 112 GLY A C 1
ATOM 893 O O . GLY A 1 113 ? 30.924 35.329 17.781 1.00 37.16 112 GLY A O 1
ATOM 894 N N . ARG A 1 114 ? 31.414 37.159 16.560 1.00 39.35 113 ARG A N 1
ATOM 895 C CA . ARG A 1 114 ? 30.781 36.617 15.376 1.00 40.34 113 ARG A CA 1
ATOM 896 C C . ARG A 1 114 ? 31.506 35.353 14.942 1.00 39.08 113 ARG A C 1
ATOM 897 O O . ARG A 1 114 ? 30.891 34.468 14.359 1.00 40.38 113 ARG A O 1
ATOM 900 N N . ILE A 1 115 ? 32.807 35.253 15.212 1.00 40.54 114 ILE A N 1
ATOM 901 C CA . ILE A 1 115 ? 33.557 34.007 14.884 1.00 40.53 114 ILE A CA 1
ATOM 902 C C . ILE A 1 115 ? 33.259 32.912 15.939 1.00 40.74 114 ILE A C 1
ATOM 903 O O . ILE A 1 115 ? 33.131 33.213 17.142 1.00 38.30 114 ILE A O 1
ATOM 908 N N . ALA A 1 118 ? 30.892 33.017 24.704 1.00 33.04 117 ALA A N 1
ATOM 909 C CA . ALA A 1 118 ? 31.026 33.283 26.145 1.00 36.30 117 ALA A CA 1
ATOM 910 C C . ALA A 1 118 ? 32.202 34.198 26.427 1.00 37.93 117 ALA A C 1
ATOM 911 O O . ALA A 1 118 ? 32.081 35.106 27.254 1.00 40.71 117 ALA A O 1
ATOM 913 N N . ASN A 1 119 ? 33.329 33.961 25.745 1.00 37.61 118 ASN A N 1
ATOM 914 C CA . ASN A 1 119 ? 34.549 34.751 25.961 1.00 40.21 118 ASN A CA 1
ATOM 915 C C . ASN A 1 119 ? 34.517 36.157 25.376 1.00 40.07 118 ASN A C 1
ATOM 916 O O . ASN A 1 119 ? 35.454 36.930 25.612 1.00 41.20 118 ASN A O 1
ATOM 921 N N . GLN A 1 120 ? 33.480 36.497 24.604 1.00 38.00 119 GLN A N 1
ATOM 922 C CA . GLN A 1 120 ? 33.264 37.881 24.146 1.00 39.21 119 GLN A CA 1
ATOM 923 C C . GLN A 1 120 ? 32.152 38.587 24.929 1.00 38.53 119 GLN A C 1
ATOM 924 O O . GLN A 1 120 ? 31.975 39.814 24.820 1.00 36.85 119 GLN A O 1
ATOM 930 N N . ALA A 1 121 ? 31.449 37.811 25.757 1.00 38.76 120 ALA A N 1
ATOM 931 C CA . ALA A 1 121 ? 30.294 38.306 26.520 1.00 40.63 120 ALA A CA 1
ATOM 932 C C . ALA A 1 121 ? 30.629 39.452 27.485 1.00 42.05 120 ALA A C 1
ATOM 933 O O . ALA A 1 121 ? 30.122 40.575 27.314 1.00 41.27 120 ALA A O 1
ATOM 935 N N . SER A 1 122 ? 31.466 39.184 28.497 1.00 41.75 121 SER A N 1
ATOM 936 C CA . SER A 1 122 ? 31.753 40.198 29.519 1.00 40.85 121 SER A CA 1
ATOM 937 C C . SER A 1 122 ? 32.390 41.423 28.889 1.00 41.34 121 SER A C 1
ATOM 938 O O . SER A 1 122 ? 32.124 42.547 29.319 1.00 41.74 121 SER A O 1
ATOM 941 N N . THR A 1 123 ? 33.216 41.217 27.856 1.00 40.90 122 THR A N 1
ATOM 942 C CA . THR A 1 123 ? 33.773 42.345 27.096 1.00 38.79 122 THR A CA 1
ATOM 943 C C . THR A 1 123 ? 32.640 43.198 26.486 1.00 34.71 122 THR A C 1
ATOM 944 O O . THR A 1 123 ? 32.639 44.452 26.597 1.00 31.21 122 THR A O 1
ATOM 945 N N . GLY A 1 124 ? 31.686 42.512 25.860 1.00 31.26 123 GLY A N 1
ATOM 946 C CA . GLY A 1 124 ? 30.620 43.167 25.130 1.00 30.54 123 GLY A CA 1
ATOM 947 C C . GLY A 1 124 ? 29.765 43.964 26.083 1.00 32.01 123 GLY A C 1
ATOM 948 O O . GLY A 1 124 ? 29.473 45.140 25.832 1.00 29.97 123 GLY A O 1
ATOM 949 N N . SER A 1 125 ? 29.376 43.318 27.175 1.00 34.73 124 SER A N 1
ATOM 950 C CA . SER A 1 125 ? 28.616 43.984 28.237 1.00 37.46 124 SER A CA 1
ATOM 951 C C . SER A 1 125 ? 29.278 45.238 28.801 1.00 39.37 124 SER A C 1
ATOM 952 O O . SER A 1 125 ? 28.638 46.300 28.885 1.00 40.37 124 SER A O 1
ATOM 955 N N . LEU A 1 126 ? 30.537 45.099 29.231 1.00 37.76 125 LEU A N 1
ATOM 956 C CA . LEU A 1 126 ? 31.249 46.207 29.848 1.00 39.16 125 LEU A CA 1
ATOM 957 C C . LEU A 1 126 ? 31.313 47.386 28.906 1.00 38.33 125 LEU A C 1
ATOM 958 O O . LEU A 1 126 ? 31.185 48.525 29.344 1.00 34.37 125 LEU A O 1
ATOM 963 N N . LEU A 1 127 ? 31.564 47.110 27.625 1.00 37.78 126 LEU A N 1
ATOM 964 C CA . LEU A 1 127 ? 31.691 48.169 26.614 1.00 37.03 126 LEU A CA 1
ATOM 965 C C . LEU A 1 127 ? 30.321 48.813 26.349 1.00 37.90 126 LEU A C 1
ATOM 966 O O . LEU A 1 127 ? 30.233 50.042 26.133 1.00 37.04 126 LEU A O 1
ATOM 971 N N . ASN A 1 128 ? 29.255 48.008 26.400 1.00 37.49 127 ASN A N 1
ATOM 972 C CA . ASN A 1 128 ? 27.886 48.571 26.302 1.00 40.76 127 ASN A CA 1
ATOM 973 C C . ASN A 1 128 ? 27.702 49.594 27.400 1.00 41.62 127 ASN A C 1
ATOM 974 O O . ASN A 1 128 ? 27.357 50.746 27.140 1.00 40.42 127 ASN A O 1
ATOM 979 N N . ILE A 1 129 ? 27.974 49.156 28.624 1.00 44.65 128 ILE A N 1
ATOM 980 C CA . ILE A 1 129 ? 27.845 49.999 29.816 1.00 47.91 128 ILE A CA 1
ATOM 981 C C . ILE A 1 129 ? 28.684 51.289 29.704 1.00 48.93 128 ILE A C 1
ATOM 982 O O . ILE A 1 129 ? 28.155 52.393 29.903 1.00 49.03 128 ILE A O 1
ATOM 987 N N . LEU A 1 130 ? 29.967 51.136 29.373 1.00 48.82 129 LEU A N 1
ATOM 988 C CA . LEU A 1 130 ? 30.918 52.263 29.266 1.00 49.76 129 LEU A CA 1
ATOM 989 C C . LEU A 1 130 ? 30.620 53.301 28.178 1.00 50.96 129 LEU A C 1
ATOM 990 O O . LEU A 1 130 ? 31.028 54.461 28.294 1.00 49.69 129 LEU A O 1
ATOM 995 N N . ARG A 1 131 ? 29.966 52.867 27.103 1.00 53.07 130 ARG A N 1
ATOM 996 C CA . ARG A 1 131 ? 29.601 53.755 25.996 1.00 53.91 130 ARG A CA 1
ATOM 997 C C . ARG A 1 131 ? 28.204 54.281 26.262 1.00 54.90 130 ARG A C 1
ATOM 998 O O . ARG A 1 131 ? 27.662 55.019 25.447 1.00 58.23 130 ARG A O 1
#

Nearest PDB structures (foldseek):
  2fup-assembly1_A  TM=1.008E+00  e=8.707E-17  Pseudomonas aeruginosa
  1few-assembly1_A  TM=4.054E-01  e=3.880E+00  Homo sapiens
  4tx5-assembly1_B  TM=4.056E-01  e=4.309E+00  Homo sapiens
  8e2i-assembly1_F  TM=4.596E-01  e=6.220E+00  Homo sapiens
  8auw-assembly1_D  TM=3.857E-01  e=4.309E+00  Homo sapiens

Organism: Pseudomonas aeruginosa (strain ATCC 15692 / DSM 22644 / CIP 104116 / JCM 14847 / LMG 12228 / 1C / PRS 101 / PAO1) (NCBI:txid208964)

Sequence (126 aa):
PDSPTLLDLFAEDDIGHHANQLLQLVDEEFQALERRELPVLQQLLGAKQPLQQLERNGRARAEILREAGVSLDREGLARYARERADGAELLARGDELGELLERCQQANLRNGRIANQASTGSLLNILR

Foldseek 3Di:
DADCVLVVLLVVLLVLLVVLLVLLVVLVVCLVVVPPPCLVVSLVVNVVSCSLLVSLVVNQVVLVVVVADSDLVSLQVVLVPYPCSVVSNVSVVSSVVSLVSSLVSLVVSVVSVSSVVSNVSSVVSD

B-factor: mean 26.15, std 10.16, range [10.73, 64.17]

Secondary structure (DSSP, 8-state):
---SHHHHHHHHHHHHHHHHHHHHHHHHHHHHTT--HHHHHHHHHHTT--HHHHHHHHHHHHHHHTT--SSHHHHHHHHTT-TTHHHHHHHHHHHHHHHHHHHHHHHHHHH--TTHHHHHHHHHH-

CATH classification: 1.20.58.300

Radius of gyration: 16.16 Å; Cα contacts (8 Å, |Δi|>4): 125; chains: 1; bounding box: 20×50×28 Å

InterPro domains:
  IPR007809 FlgN-like protein [PF05130] (5-145)
  IPR036679 FlgN-like superfamily [SSF140566] (6-130)